Protein AF-A0A0D6LBL6-F1 (afdb_monomer)

Radius of gyration: 27.26 Å; Cα contacts (8 Å, |Δi|>4): 102; chains: 1; bounding box: 51×55×72 Å

Structure (mmCIF, N/CA/C/O backbone):
data_AF-A0A0D6LBL6-F1
#
_entry.id   AF-A0A0D6LBL6-F1
#
loop_
_atom_site.group_PDB
_atom_site.id
_atom_site.type_symbol
_atom_site.label_atom_id
_atom_site.label_alt_id
_atom_site.label_comp_id
_atom_site.label_asym_id
_atom_site.label_entity_id
_atom_site.label_seq_id
_atom_site.pdbx_PDB_ins_code
_atom_site.Cartn_x
_atom_site.Cartn_y
_atom_site.Cartn_z
_atom_site.occupancy
_atom_site.B_iso_or_equiv
_atom_site.auth_seq_id
_atom_site.auth_comp_id
_atom_site.auth_asym_id
_atom_site.auth_atom_id
_atom_site.pdbx_PDB_model_num
ATOM 1 N N . MET A 1 1 ? 21.073 17.731 -40.703 1.00 59.41 1 MET A N 1
ATOM 2 C CA . MET A 1 1 ? 20.236 16.524 -40.912 1.00 59.41 1 MET A CA 1
ATOM 3 C C . MET A 1 1 ? 20.997 15.439 -41.676 1.00 59.41 1 MET A C 1
ATOM 5 O O . MET A 1 1 ? 21.200 14.381 -41.101 1.00 59.41 1 MET A O 1
ATOM 9 N N . LEU A 1 2 ? 21.506 15.704 -42.889 1.00 76.00 2 LEU A N 1
ATOM 10 C CA . LEU A 1 2 ? 22.274 14.729 -43.695 1.00 76.00 2 LEU A CA 1
ATOM 11 C C . LEU A 1 2 ? 23.559 14.197 -43.028 1.00 76.00 2 LEU A C 1
ATOM 13 O O . LEU A 1 2 ? 23.841 13.007 -43.097 1.00 76.00 2 LEU A O 1
ATOM 17 N N . GLU A 1 3 ? 24.322 15.045 -42.333 1.00 77.00 3 GLU A N 1
ATOM 18 C CA . GLU A 1 3 ? 25.547 14.608 -41.636 1.00 77.00 3 GLU A CA 1
ATOM 19 C C . GLU A 1 3 ? 25.276 13.662 -40.460 1.00 77.00 3 GLU A C 1
ATOM 21 O O . GLU A 1 3 ? 26.093 12.800 -40.148 1.00 77.00 3 GLU A O 1
ATOM 26 N N . LEU A 1 4 ? 24.122 13.821 -39.811 1.00 73.62 4 LEU A N 1
ATOM 27 C CA . LEU A 1 4 ? 23.718 13.016 -38.661 1.00 73.62 4 LEU A CA 1
ATOM 28 C C . LEU A 1 4 ? 23.297 11.617 -39.117 1.00 73.62 4 LEU A C 1
ATOM 30 O O . LEU A 1 4 ? 23.742 10.635 -38.535 1.00 73.62 4 LEU A O 1
ATOM 34 N N . GLN A 1 5 ? 22.532 11.534 -40.211 1.00 75.31 5 GLN A N 1
ATOM 35 C CA . GLN A 1 5 ? 22.206 10.265 -40.869 1.00 75.31 5 GLN A CA 1
ATOM 36 C C . GLN A 1 5 ? 23.462 9.524 -41.323 1.00 75.31 5 GLN A C 1
ATOM 38 O O . GLN A 1 5 ? 23.608 8.343 -41.035 1.00 75.31 5 GLN A O 1
ATOM 43 N N . LYS A 1 6 ? 24.409 10.231 -41.946 1.00 83.50 6 LYS A N 1
ATOM 44 C CA . LYS A 1 6 ? 25.660 9.623 -42.402 1.00 83.50 6 LYS A CA 1
ATOM 45 C C . LYS A 1 6 ? 26.490 9.062 -41.242 1.00 83.50 6 LYS A C 1
ATOM 47 O O . LYS A 1 6 ? 26.969 7.939 -41.312 1.00 83.50 6 LYS A O 1
ATOM 52 N N . LYS A 1 7 ? 26.599 9.810 -40.137 1.00 81.62 7 LYS A N 1
ATOM 53 C CA . LYS A 1 7 ? 27.273 9.332 -38.918 1.00 81.62 7 LYS A CA 1
ATOM 54 C C . LYS A 1 7 ? 26.561 8.145 -38.264 1.00 81.62 7 LYS A C 1
ATOM 56 O O . LYS A 1 7 ? 27.232 7.292 -37.695 1.00 81.62 7 LYS A O 1
ATOM 61 N N . LEU A 1 8 ? 25.232 8.089 -38.325 1.00 77.75 8 LEU A N 1
ATOM 62 C CA . LEU A 1 8 ? 24.453 6.951 -37.833 1.00 77.75 8 LE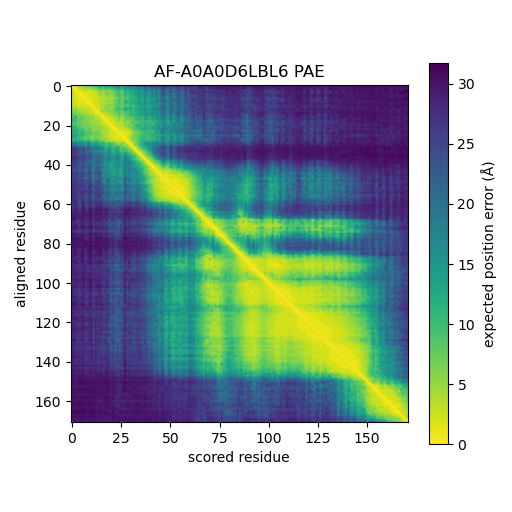U A CA 1
ATOM 63 C C . LEU A 1 8 ? 24.706 5.698 -38.685 1.00 77.75 8 LEU A C 1
ATOM 65 O O . LEU A 1 8 ? 25.031 4.656 -38.126 1.00 77.75 8 LEU A O 1
ATOM 69 N N . GLU A 1 9 ? 24.671 5.818 -40.014 1.00 79.56 9 GLU A N 1
ATOM 70 C CA . GLU A 1 9 ? 24.975 4.709 -40.935 1.00 79.56 9 GLU A CA 1
ATOM 71 C C . GLU A 1 9 ? 26.418 4.201 -40.807 1.00 79.56 9 GLU A C 1
ATOM 73 O O . GLU A 1 9 ? 26.677 3.003 -40.924 1.00 79.56 9 GLU A O 1
ATOM 78 N N . ASP A 1 10 ? 27.375 5.101 -40.580 1.00 82.50 10 ASP A N 1
ATOM 79 C CA . ASP A 1 10 ? 28.772 4.722 -40.367 1.00 82.50 10 ASP A CA 1
ATOM 80 C C . ASP A 1 10 ? 28.958 4.010 -39.016 1.00 82.50 10 ASP A C 1
ATOM 82 O O . ASP A 1 10 ? 29.743 3.065 -38.921 1.00 82.50 10 ASP A O 1
ATOM 86 N N . ASN A 1 11 ? 28.188 4.396 -37.992 1.00 76.56 11 ASN A N 1
ATOM 87 C CA . ASN A 1 11 ? 28.203 3.751 -36.680 1.00 76.56 11 ASN A CA 1
ATOM 88 C C . ASN A 1 11 ? 27.558 2.358 -36.689 1.00 76.56 11 ASN A C 1
ATOM 90 O O . ASN A 1 11 ? 28.060 1.472 -36.001 1.00 76.56 11 ASN A O 1
ATOM 94 N N . GLU A 1 12 ? 26.503 2.127 -37.477 1.00 72.12 12 GLU A N 1
ATOM 95 C CA . GLU A 1 12 ? 25.868 0.803 -37.621 1.00 72.12 12 GLU A CA 1
ATOM 96 C C . GLU A 1 12 ? 26.812 -0.255 -38.219 1.00 72.12 12 GLU A C 1
ATOM 98 O O . GLU A 1 12 ? 26.660 -1.448 -37.963 1.00 72.12 12 GLU A O 1
ATOM 103 N N . LYS A 1 13 ? 27.826 0.167 -38.984 1.00 77.12 13 LYS A N 1
ATOM 104 C CA . LYS A 1 13 ? 28.827 -0.727 -39.596 1.00 77.12 13 LYS A CA 1
ATOM 105 C C . LYS A 1 13 ? 29.961 -1.114 -38.644 1.00 77.12 13 LYS A C 1
ATOM 107 O O . LYS A 1 13 ? 30.800 -1.942 -39.004 1.00 77.12 13 LYS A O 1
ATOM 112 N N . LEU A 1 14 ? 30.033 -0.513 -37.455 1.00 77.44 14 LEU A N 1
ATOM 113 C CA . LEU A 1 14 ? 31.093 -0.796 -36.493 1.00 77.44 14 LEU A CA 1
ATOM 114 C C . LEU A 1 14 ? 30.866 -2.152 -35.806 1.00 77.44 14 LEU A C 1
ATOM 116 O O . LEU A 1 14 ? 29.738 -2.494 -35.455 1.00 77.44 14 LEU A O 1
ATOM 120 N N . PRO A 1 15 ? 31.936 -2.904 -35.493 1.00 65.56 15 PRO A N 1
ATOM 121 C CA . PRO A 1 15 ? 31.826 -4.215 -34.846 1.00 65.56 15 PRO A CA 1
ATOM 122 C C . PRO A 1 15 ? 31.189 -4.160 -33.444 1.00 65.56 15 PRO A C 1
ATOM 124 O O . PRO A 1 15 ? 30.737 -5.183 -32.935 1.00 65.56 15 PRO A O 1
ATOM 127 N N . GLY A 1 16 ? 31.137 -2.979 -32.815 1.00 69.50 16 GLY A N 1
ATOM 128 C CA . GLY A 1 16 ? 30.466 -2.745 -31.533 1.00 69.50 16 GLY A CA 1
ATOM 129 C C . GLY A 1 16 ? 28.958 -2.490 -31.636 1.00 69.50 16 GLY A C 1
ATOM 130 O O . GLY A 1 16 ? 28.264 -2.614 -30.631 1.00 69.50 16 GLY A O 1
ATOM 131 N N . ALA A 1 17 ? 28.432 -2.191 -32.829 1.00 72.19 17 ALA A N 1
ATOM 132 C CA . ALA A 1 17 ? 27.012 -1.887 -33.015 1.00 72.19 17 ALA A CA 1
ATOM 133 C C . ALA A 1 17 ? 26.100 -3.092 -32.729 1.00 72.19 17 ALA A C 1
ATOM 135 O O . ALA A 1 17 ? 24.952 -2.926 -32.327 1.00 72.19 17 ALA A O 1
ATOM 136 N N . ARG A 1 18 ? 26.650 -4.311 -32.824 1.00 67.12 18 ARG A N 1
ATOM 137 C CA . ARG A 1 18 ? 25.972 -5.585 -32.525 1.00 67.12 18 ARG A CA 1
ATOM 138 C C . ARG A 1 18 ? 25.294 -5.639 -31.153 1.00 67.12 18 ARG A C 1
ATOM 140 O O . ARG A 1 18 ? 24.337 -6.380 -30.988 1.00 67.12 18 ARG A O 1
ATOM 147 N N . VAL A 1 19 ? 25.784 -4.872 -30.176 1.00 69.25 19 VAL A N 1
ATOM 148 C CA . VAL A 1 19 ? 25.240 -4.850 -28.808 1.00 69.25 19 VAL A CA 1
ATOM 149 C C . VAL A 1 19 ? 23.867 -4.173 -28.757 1.00 69.25 19 VAL A C 1
ATOM 151 O O . VAL A 1 19 ? 23.073 -4.482 -27.877 1.00 69.25 19 VAL A O 1
ATOM 154 N N . TYR A 1 20 ? 23.570 -3.274 -29.699 1.00 68.25 20 TYR A N 1
ATOM 155 C CA . TYR A 1 20 ? 22.317 -2.518 -29.709 1.00 68.25 20 TYR A CA 1
ATOM 156 C C . TYR A 1 20 ? 21.141 -3.304 -30.301 1.00 68.25 20 TYR A C 1
ATOM 158 O O . TYR A 1 20 ? 20.000 -3.067 -29.912 1.00 68.25 20 TYR A O 1
ATOM 166 N N . ASP A 1 21 ? 21.419 -4.259 -31.191 1.00 68.44 21 ASP A N 1
ATOM 167 C CA . ASP A 1 21 ? 20.393 -5.071 -31.858 1.00 68.44 21 ASP A CA 1
ATOM 168 C C . ASP A 1 21 ? 20.163 -6.438 -31.193 1.00 68.44 21 ASP A C 1
ATOM 170 O O . ASP A 1 21 ? 19.198 -7.133 -31.521 1.00 68.44 21 ASP A O 1
ATOM 174 N N . ALA A 1 22 ? 21.050 -6.831 -30.276 1.00 69.06 22 ALA A N 1
ATOM 175 C CA . ALA A 1 22 ? 21.054 -8.135 -29.629 1.00 69.06 22 ALA A CA 1
ATOM 176 C C . ALA A 1 22 ? 20.319 -8.132 -28.292 1.00 69.06 22 ALA A C 1
ATOM 178 O O . ALA A 1 22 ? 20.395 -7.176 -27.518 1.00 69.06 22 ALA A O 1
ATOM 179 N N . THR A 1 23 ? 19.679 -9.252 -27.953 1.00 72.56 23 THR A N 1
ATOM 180 C CA . THR A 1 23 ? 19.274 -9.470 -26.562 1.00 72.56 23 THR A CA 1
ATOM 181 C C . THR A 1 23 ? 20.479 -9.888 -25.718 1.00 72.56 23 THR A C 1
ATOM 183 O O . THR A 1 23 ? 21.440 -10.472 -26.218 1.00 72.56 23 THR A O 1
ATOM 186 N N . ILE A 1 24 ? 20.422 -9.631 -24.406 1.00 73.31 24 ILE A N 1
ATOM 187 C CA . ILE A 1 24 ? 21.471 -10.055 -23.459 1.00 73.31 24 ILE A CA 1
ATOM 188 C C . ILE A 1 24 ? 21.711 -11.569 -23.534 1.00 73.31 24 ILE A C 1
ATOM 190 O O . ILE A 1 24 ? 22.847 -12.019 -23.428 1.00 73.31 24 ILE A O 1
ATOM 194 N N . TYR A 1 25 ? 20.654 -12.351 -23.763 1.00 68.88 25 TYR A N 1
ATOM 195 C CA . TYR A 1 25 ? 20.750 -13.798 -23.923 1.00 68.88 25 TYR A CA 1
ATOM 196 C C . TYR A 1 25 ? 21.577 -14.186 -25.159 1.00 68.88 25 TYR A C 1
ATOM 198 O O . TYR A 1 25 ? 22.468 -15.027 -25.057 1.00 68.88 25 TYR A O 1
ATOM 206 N N . ASP A 1 26 ? 21.345 -13.529 -26.297 1.00 70.38 26 ASP A N 1
ATOM 207 C CA . ASP A 1 26 ? 22.062 -13.804 -27.551 1.00 70.38 26 ASP A CA 1
ATOM 208 C C . ASP A 1 26 ? 23.540 -13.378 -27.481 1.00 70.38 26 ASP A C 1
ATOM 210 O O . ASP A 1 26 ? 24.406 -14.034 -28.055 1.00 70.38 26 ASP A O 1
ATOM 214 N N . LEU A 1 27 ? 23.844 -12.304 -26.739 1.00 74.69 27 LEU A N 1
ATOM 215 C CA . LEU A 1 27 ? 25.218 -11.837 -26.499 1.00 74.69 27 LEU A CA 1
ATOM 216 C C . LEU A 1 27 ? 26.028 -12.792 -25.619 1.00 74.69 27 LEU A C 1
ATOM 218 O O . LEU A 1 27 ? 27.242 -12.874 -25.761 1.00 74.69 27 LEU A O 1
ATOM 222 N N . VAL A 1 28 ? 25.368 -13.476 -24.684 1.00 77.81 28 VAL A N 1
ATOM 223 C CA . VAL A 1 28 ? 26.015 -14.418 -23.759 1.00 77.81 28 VAL A CA 1
ATOM 224 C C . VAL A 1 28 ? 26.165 -15.803 -24.385 1.00 77.81 28 VAL A C 1
ATOM 226 O O . VAL A 1 28 ? 27.096 -16.530 -24.052 1.00 77.81 28 VAL A O 1
ATOM 229 N N . THR A 1 29 ? 25.251 -16.180 -25.279 1.00 72.25 29 THR A N 1
ATOM 230 C CA . THR A 1 29 ? 25.242 -17.504 -25.917 1.00 72.25 29 THR A CA 1
ATOM 231 C C . THR A 1 29 ? 26.048 -17.570 -27.215 1.00 72.25 29 THR A C 1
ATOM 233 O O . THR A 1 29 ? 26.188 -18.657 -27.766 1.00 72.25 29 THR A O 1
ATOM 236 N N . ASP A 1 30 ? 26.590 -16.443 -27.697 1.00 62.34 30 ASP A N 1
ATOM 237 C CA . ASP A 1 30 ? 27.337 -16.332 -28.962 1.00 62.34 30 ASP A CA 1
ATOM 238 C C . ASP A 1 30 ? 26.584 -16.926 -30.182 1.00 62.34 30 ASP A C 1
ATOM 240 O O . ASP A 1 30 ? 27.173 -17.203 -31.229 1.00 62.34 30 ASP A O 1
ATOM 244 N N . GLU A 1 31 ? 25.248 -17.048 -30.117 1.00 62.19 31 GLU A N 1
ATOM 245 C CA . GLU A 1 31 ? 24.378 -17.523 -31.213 1.00 62.19 31 GLU A CA 1
ATOM 246 C C . GLU A 1 31 ? 24.199 -16.478 -32.343 1.00 62.19 31 GLU A C 1
ATOM 248 O O . GLU A 1 31 ? 23.241 -16.506 -33.117 1.00 62.19 31 GLU A O 1
ATOM 253 N N . TYR A 1 32 ? 25.159 -15.564 -32.501 1.00 55.50 32 TYR A N 1
ATOM 254 C CA . TYR A 1 32 ? 25.177 -14.512 -33.522 1.00 55.50 32 TYR A CA 1
ATOM 255 C C . TYR A 1 32 ? 25.756 -14.970 -34.874 1.00 55.50 32 TYR A C 1
ATOM 257 O O . TYR A 1 32 ? 26.231 -14.165 -35.680 1.00 55.50 32 TYR A O 1
ATOM 265 N N . ALA A 1 33 ? 25.707 -16.271 -35.162 1.00 51.50 33 ALA A N 1
ATOM 266 C CA . ALA A 1 33 ? 26.103 -16.827 -36.449 1.00 51.50 33 ALA A CA 1
ATOM 267 C C . ALA A 1 33 ? 24.989 -16.624 -37.492 1.00 51.50 33 ALA A C 1
ATOM 269 O O . ALA A 1 33 ? 24.157 -17.497 -37.709 1.00 51.50 33 ALA A O 1
ATOM 270 N N . GLY A 1 34 ? 24.972 -15.444 -38.117 1.00 51.81 34 GLY A N 1
ATOM 271 C CA . GLY A 1 34 ? 24.685 -15.230 -39.546 1.00 51.81 34 GLY A CA 1
ATOM 272 C C . GLY A 1 34 ? 23.327 -15.612 -40.161 1.00 51.81 34 GLY A C 1
ATOM 273 O O . GLY A 1 34 ? 23.033 -15.129 -41.250 1.00 51.81 34 GLY A O 1
ATOM 274 N N . GLU A 1 35 ? 22.467 -16.407 -39.526 1.00 50.03 35 GLU A N 1
ATOM 275 C CA . GLU A 1 35 ? 21.365 -17.082 -40.231 1.00 50.03 35 GLU A CA 1
ATOM 276 C C . GLU A 1 35 ? 20.010 -17.010 -39.523 1.00 50.03 35 GLU A C 1
ATOM 278 O O . GLU A 1 35 ? 19.210 -17.932 -39.615 1.00 50.03 35 GLU A O 1
ATOM 283 N N . ARG A 1 36 ? 19.667 -15.913 -38.839 1.00 50.47 36 ARG A N 1
ATOM 284 C CA . ARG A 1 36 ? 18.269 -15.681 -38.414 1.00 50.47 36 ARG A CA 1
ATOM 285 C C . ARG A 1 36 ? 17.847 -14.221 -38.542 1.00 50.47 36 ARG A C 1
ATOM 287 O O . ARG A 1 36 ? 17.311 -13.625 -37.620 1.00 50.47 36 ARG A O 1
ATOM 294 N N . ARG A 1 37 ? 17.940 -13.673 -39.758 1.00 49.53 37 ARG A N 1
ATOM 295 C CA . ARG A 1 37 ? 17.148 -12.488 -40.169 1.00 49.53 37 ARG A CA 1
ATOM 296 C C . ARG A 1 37 ? 15.637 -12.785 -40.301 1.00 49.53 37 ARG A C 1
ATOM 298 O O . ARG A 1 37 ? 14.896 -12.001 -40.885 1.00 49.53 37 ARG A O 1
ATOM 305 N N . GLY A 1 38 ? 15.169 -13.9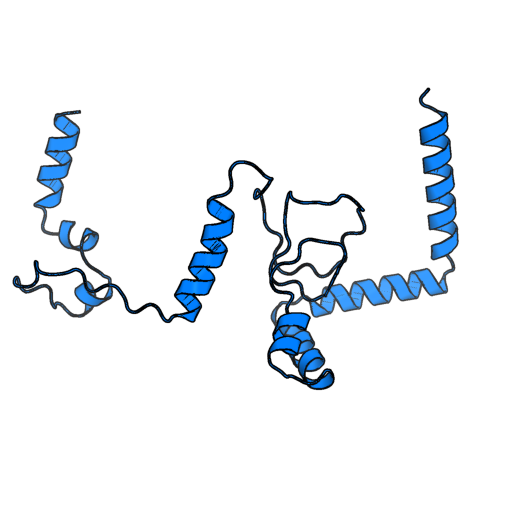19 -39.776 1.00 49.75 38 GLY A N 1
ATOM 306 C CA . GLY A 1 38 ? 13.791 -14.384 -39.846 1.00 49.75 38 GLY A CA 1
ATOM 307 C C . GLY A 1 38 ? 13.166 -14.479 -38.458 1.00 49.75 38 GLY A C 1
ATOM 308 O O . GLY A 1 38 ? 13.461 -15.407 -37.715 1.00 49.75 38 GLY A O 1
ATOM 309 N N . LYS A 1 39 ? 12.247 -13.548 -38.183 1.00 50.56 39 LYS A N 1
ATOM 310 C CA . LYS A 1 39 ? 11.311 -13.500 -37.046 1.00 50.56 39 LYS A CA 1
ATOM 311 C C . LYS A 1 39 ? 11.968 -13.296 -35.676 1.00 50.56 39 LYS A C 1
ATOM 313 O O . LYS A 1 39 ? 12.400 -14.244 -35.028 1.00 50.56 39 LYS A O 1
ATOM 318 N N . LYS A 1 40 ? 11.924 -12.043 -35.197 1.00 52.59 40 LYS A N 1
ATOM 319 C CA . LYS A 1 40 ? 12.000 -11.720 -33.764 1.00 52.59 40 LYS A CA 1
ATOM 320 C C . LYS A 1 40 ? 11.057 -12.686 -33.040 1.00 52.59 40 LYS A C 1
ATOM 322 O O . LYS A 1 40 ? 9.849 -12.620 -33.261 1.00 52.59 40 LYS A O 1
ATOM 327 N N . LYS A 1 41 ? 11.592 -13.637 -32.270 1.00 57.88 41 LYS A N 1
ATOM 328 C CA . LYS A 1 41 ? 10.757 -14.494 -31.426 1.00 57.88 41 LYS A CA 1
ATOM 329 C C . LYS A 1 41 ? 10.108 -13.556 -30.420 1.00 57.88 41 LYS A C 1
ATOM 331 O O . LYS A 1 41 ? 10.824 -12.904 -29.664 1.00 57.88 41 LYS A O 1
ATOM 336 N N . GLU A 1 42 ? 8.787 -13.417 -30.469 1.00 63.59 42 GLU A N 1
ATOM 337 C CA . GLU A 1 42 ? 8.085 -12.661 -29.439 1.00 63.59 42 GLU A CA 1
ATOM 338 C C . GLU A 1 42 ? 8.455 -13.285 -28.090 1.00 63.59 42 GLU A C 1
ATOM 340 O O . GLU A 1 42 ? 8.305 -14.504 -27.933 1.00 63.59 42 GLU A O 1
ATOM 345 N N . PRO A 1 43 ? 9.008 -12.509 -27.142 1.00 69.50 43 PRO A N 1
ATOM 346 C CA . PRO A 1 43 ? 9.354 -13.050 -25.842 1.00 69.50 43 PRO A CA 1
ATOM 347 C C . PRO A 1 43 ? 8.102 -13.680 -25.230 1.00 69.50 43 PRO A C 1
ATOM 349 O O . PRO A 1 43 ? 7.019 -13.086 -25.239 1.00 69.50 43 PRO A O 1
ATOM 352 N N . TYR A 1 44 ? 8.235 -14.910 -24.732 1.00 78.44 44 TYR A N 1
ATOM 353 C CA . TYR A 1 44 ? 7.148 -15.578 -24.030 1.00 78.44 44 TYR A CA 1
ATOM 354 C C . TYR A 1 44 ? 6.880 -14.815 -22.733 1.00 78.44 44 TYR A C 1
ATOM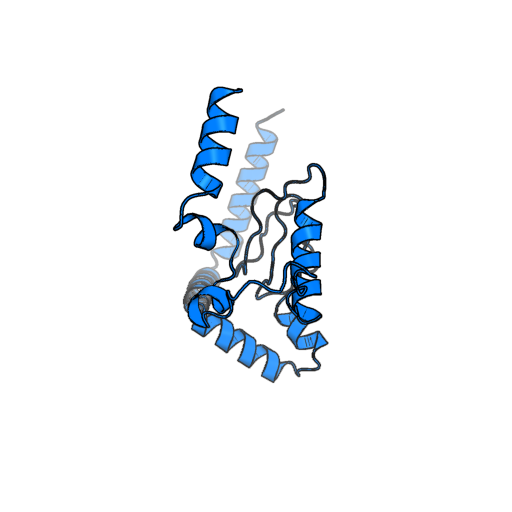 356 O O . TYR A 1 44 ? 7.584 -14.969 -21.739 1.00 78.44 44 TYR A O 1
ATOM 364 N N . VAL A 1 45 ? 5.869 -13.953 -22.770 1.00 76.81 45 VAL A N 1
ATOM 365 C CA . VAL A 1 45 ? 5.342 -13.275 -21.591 1.00 76.81 45 VAL A CA 1
ATOM 366 C C . VAL A 1 45 ? 4.135 -14.086 -21.108 1.00 76.81 45 VAL A C 1
ATOM 368 O O . VAL A 1 45 ? 3.147 -14.181 -21.846 1.00 76.81 45 VAL A O 1
ATOM 371 N N . PRO A 1 46 ? 4.191 -14.692 -19.909 1.00 83.06 46 PRO A N 1
ATOM 372 C CA . PRO A 1 46 ? 3.045 -15.336 -19.282 1.00 83.06 46 PRO A CA 1
ATOM 373 C C . PRO A 1 46 ? 1.801 -14.442 -19.279 1.00 83.06 46 PRO A C 1
ATOM 375 O O . PRO A 1 46 ? 1.906 -13.224 -19.128 1.00 83.06 46 PRO A O 1
ATOM 378 N N . SER A 1 47 ? 0.617 -15.044 -19.398 1.00 76.00 47 SER A N 1
ATOM 379 C CA . SER A 1 47 ? -0.654 -14.312 -19.504 1.00 76.00 47 SER A CA 1
ATOM 380 C C . SER A 1 47 ? -0.866 -13.316 -18.358 1.00 76.00 47 SER A C 1
ATOM 382 O O . SER A 1 47 ? -1.213 -12.171 -18.614 1.00 76.00 47 SER A O 1
ATOM 384 N N . PHE A 1 48 ? -0.522 -13.691 -17.121 1.00 73.31 48 PHE A N 1
ATOM 385 C CA . PHE A 1 48 ? -0.653 -12.803 -15.960 1.00 73.31 48 PHE A CA 1
ATOM 386 C C . PHE A 1 48 ? 0.224 -11.544 -16.053 1.00 73.31 48 PHE A C 1
ATOM 388 O O . PHE A 1 48 ? -0.196 -10.467 -15.638 1.00 73.31 48 PHE A O 1
ATOM 395 N N . LEU A 1 49 ? 1.428 -11.648 -16.635 1.00 71.62 49 LEU A N 1
ATOM 396 C CA . LEU A 1 49 ? 2.291 -10.487 -16.866 1.00 71.62 49 LEU A CA 1
ATOM 397 C C . LEU A 1 49 ? 1.750 -9.621 -18.000 1.00 71.62 49 LEU A C 1
ATOM 399 O O . LEU A 1 49 ? 1.813 -8.399 -17.906 1.00 71.62 49 LEU A O 1
ATOM 403 N N . LYS A 1 50 ? 1.173 -10.226 -19.046 1.00 80.00 50 LYS A N 1
ATOM 404 C CA . LYS A 1 50 ? 0.483 -9.473 -20.104 1.00 80.00 50 LYS A CA 1
ATOM 405 C C . LYS A 1 50 ? -0.694 -8.684 -19.537 1.00 80.00 50 LYS A C 1
ATOM 407 O O . LYS A 1 50 ? -0.880 -7.535 -19.924 1.00 80.00 50 LYS A O 1
ATOM 412 N N . ASP A 1 51 ? -1.451 -9.269 -18.616 1.00 75.06 51 ASP A N 1
ATOM 413 C CA . ASP A 1 51 ? -2.607 -8.626 -17.991 1.00 75.06 51 ASP A CA 1
ATOM 414 C C . ASP A 1 51 ? -2.194 -7.529 -17.007 1.00 75.06 51 ASP A C 1
ATOM 416 O O . ASP A 1 51 ? -2.756 -6.437 -17.049 1.00 75.06 51 ASP A O 1
ATOM 420 N N . ALA A 1 52 ? -1.145 -7.755 -16.211 1.00 69.69 52 ALA A N 1
ATOM 421 C CA . ALA A 1 52 ? -0.563 -6.727 -15.351 1.00 69.69 52 ALA A CA 1
ATOM 422 C C . ALA A 1 52 ? -0.033 -5.534 -16.167 1.00 69.69 52 ALA A C 1
ATOM 424 O O . ALA A 1 52 ? -0.359 -4.385 -15.871 1.00 69.69 52 ALA A O 1
ATOM 425 N N . VAL A 1 53 ? 0.720 -5.795 -17.241 1.00 74.62 53 VAL A N 1
ATOM 426 C CA . VAL A 1 53 ? 1.228 -4.753 -18.150 1.00 74.62 53 VAL A CA 1
ATOM 427 C C . VAL A 1 53 ? 0.080 -4.027 -18.851 1.00 74.62 53 VAL A C 1
ATOM 429 O O . VAL A 1 53 ? 0.102 -2.805 -18.959 1.00 74.62 53 VAL A O 1
ATOM 432 N N . ARG A 1 54 ? -0.960 -4.745 -19.288 1.00 72.44 54 ARG A N 1
ATOM 433 C CA . ARG A 1 54 ? -2.161 -4.151 -19.891 1.00 72.44 54 ARG A CA 1
ATOM 434 C C . ARG A 1 54 ? -2.903 -3.252 -18.904 1.00 72.44 54 ARG A C 1
ATOM 436 O O . ARG A 1 54 ? -3.328 -2.169 -19.294 1.00 72.44 54 ARG A O 1
ATOM 443 N N . MET A 1 55 ? -3.032 -3.669 -17.645 1.00 68.94 55 MET A N 1
ATOM 444 C CA . MET A 1 55 ? -3.651 -2.873 -16.585 1.00 68.94 55 MET A CA 1
ATOM 445 C C . MET A 1 55 ? -2.852 -1.590 -16.339 1.00 68.94 55 MET A C 1
ATOM 447 O O . MET A 1 55 ? -3.423 -0.506 -16.372 1.00 68.94 55 MET A O 1
ATOM 451 N N . VAL A 1 56 ? -1.527 -1.686 -16.201 1.00 65.12 56 VAL A N 1
ATOM 452 C CA . VAL A 1 56 ? -0.645 -0.514 -16.067 1.00 65.12 56 VAL A CA 1
ATOM 453 C C . VAL A 1 56 ? -0.784 0.421 -17.273 1.00 65.12 56 VAL A C 1
ATOM 455 O O . VAL A 1 56 ? -1.003 1.618 -17.104 1.00 65.12 56 VAL A O 1
ATOM 458 N N . ASN A 1 57 ? -0.762 -0.123 -18.490 1.00 64.31 57 ASN A N 1
ATOM 459 C CA . ASN A 1 57 ? -0.890 0.661 -19.717 1.00 64.31 57 ASN A CA 1
ATOM 460 C C . ASN A 1 57 ? -2.281 1.298 -19.881 1.00 64.31 57 ASN A C 1
ATOM 462 O O . ASN A 1 57 ? -2.398 2.362 -20.490 1.00 64.31 57 ASN A O 1
ATOM 466 N N . SER A 1 58 ? -3.334 0.705 -19.311 1.00 65.19 58 SER A N 1
ATOM 467 C CA . SER A 1 58 ? -4.680 1.293 -19.325 1.00 65.19 58 SER A CA 1
ATOM 468 C C . SER A 1 58 ? -4.762 2.602 -18.533 1.00 65.19 58 SER A C 1
ATOM 470 O O . SER A 1 58 ? -5.553 3.474 -18.883 1.00 65.19 58 SER A O 1
ATOM 472 N N . PHE A 1 59 ? -3.879 2.800 -17.548 1.00 60.88 59 PHE A N 1
ATOM 473 C CA . PHE A 1 59 ? -3.744 4.074 -16.836 1.00 60.88 59 PHE A CA 1
ATOM 474 C C . PHE A 1 59 ? -2.911 5.109 -17.602 1.00 60.88 59 PHE A C 1
ATOM 476 O O . PHE A 1 59 ? -3.014 6.296 -17.316 1.00 60.88 59 PHE A O 1
ATOM 483 N N . THR A 1 60 ? -2.106 4.689 -18.586 1.00 56.19 60 THR A N 1
ATOM 484 C CA . THR A 1 60 ? -1.250 5.595 -19.378 1.00 56.19 60 THR A CA 1
ATOM 485 C C . THR A 1 60 ? -1.938 6.207 -20.604 1.00 56.19 60 THR A C 1
ATOM 487 O O . THR A 1 60 ? -1.407 7.150 -21.178 1.00 56.19 60 THR A O 1
ATOM 490 N N . GLY A 1 61 ? -3.102 5.685 -21.016 1.00 51.44 61 GLY A N 1
ATOM 491 C CA . GLY A 1 61 ? -3.797 6.076 -22.253 1.00 51.44 61 GLY A CA 1
ATOM 492 C C . GLY A 1 61 ? -5.038 6.960 -22.080 1.00 51.44 61 GLY A C 1
ATOM 493 O O . GLY A 1 61 ? -5.749 7.182 -23.055 1.00 51.44 61 GLY A O 1
ATOM 494 N N . ALA A 1 62 ? -5.341 7.424 -20.864 1.00 54.69 62 ALA A N 1
ATOM 495 C CA . ALA A 1 62 ? -6.488 8.291 -20.603 1.00 54.69 62 ALA A CA 1
ATOM 496 C C . ALA A 1 62 ? -6.064 9.768 -20.630 1.00 54.69 62 ALA A C 1
ATOM 498 O O . ALA A 1 62 ? -5.295 10.217 -19.778 1.00 54.69 62 ALA A O 1
ATOM 499 N N . ASP A 1 63 ? -6.575 10.525 -21.604 1.00 52.38 63 ASP A N 1
ATOM 500 C CA . ASP A 1 63 ? -6.375 11.971 -21.700 1.00 52.38 63 ASP A CA 1
ATOM 501 C C . ASP A 1 63 ? -6.943 12.681 -20.453 1.00 52.38 63 ASP A C 1
ATOM 503 O O . ASP A 1 63 ? -8.146 12.866 -20.287 1.00 52.38 63 ASP A O 1
ATOM 507 N N . ASN A 1 64 ? -6.030 13.119 -19.585 1.00 54.25 64 ASN A N 1
ATOM 508 C CA . ASN A 1 64 ? -6.188 14.234 -18.651 1.00 54.25 64 ASN A CA 1
ATOM 509 C C . ASN A 1 64 ? -7.241 14.107 -17.521 1.00 54.25 64 ASN A C 1
ATOM 511 O O . ASN A 1 64 ? -8.073 14.988 -17.301 1.00 54.25 64 ASN A O 1
ATOM 515 N N . SER A 1 65 ? -7.109 13.069 -16.700 1.00 53.38 65 SER A N 1
ATOM 516 C CA . SER A 1 65 ? -7.567 13.024 -15.301 1.00 53.38 65 SER A CA 1
ATOM 517 C C . SER A 1 65 ? -6.347 12.773 -14.439 1.00 53.38 65 SER A C 1
ATOM 519 O O . SER A 1 65 ? -5.642 11.840 -14.793 1.00 53.38 65 SER A O 1
ATOM 521 N N . ARG A 1 66 ? -6.010 13.564 -13.404 1.00 56.03 66 ARG A N 1
ATOM 522 C CA . ARG A 1 66 ? -4.675 13.465 -12.769 1.00 56.03 66 ARG A CA 1
ATOM 523 C C . ARG A 1 66 ? -4.343 11.997 -12.415 1.00 56.03 66 ARG A C 1
ATOM 525 O O . ARG A 1 66 ? -4.829 11.379 -11.489 1.00 56.03 66 ARG A O 1
ATOM 532 N N . ILE A 1 67 ? -3.467 11.471 -13.247 1.00 54.31 67 ILE A N 1
ATOM 533 C CA . ILE A 1 67 ? -2.717 10.222 -13.190 1.00 54.31 67 ILE A CA 1
ATOM 534 C C . ILE A 1 67 ? -1.351 10.532 -12.541 1.00 54.31 67 ILE A C 1
ATOM 536 O O . ILE A 1 67 ? -0.416 9.744 -12.568 1.00 54.31 67 ILE A O 1
ATOM 540 N N . LEU A 1 68 ? -1.204 11.734 -11.969 1.00 57.38 68 LEU A N 1
ATOM 541 C CA . LEU A 1 68 ? 0.082 12.418 -11.857 1.00 57.38 68 LEU A CA 1
ATOM 542 C C . LEU A 1 68 ? 0.978 11.908 -10.720 1.00 57.38 68 LEU A C 1
ATOM 544 O O . LEU A 1 68 ? 2.136 12.302 -10.665 1.00 57.38 68 LEU A O 1
ATOM 548 N N . SER A 1 69 ? 0.484 11.020 -9.854 1.00 63.06 69 SER A N 1
ATOM 549 C CA . SER A 1 69 ? 1.308 10.261 -8.903 1.00 63.06 69 SER A CA 1
ATOM 550 C C . SER A 1 69 ? 0.448 9.199 -8.203 1.00 63.06 69 SER A C 1
ATOM 552 O O . SER A 1 69 ? -0.236 9.533 -7.229 1.00 63.06 69 SER A O 1
ATOM 554 N N . PRO A 1 70 ? 0.421 7.941 -8.681 1.00 70.00 70 PRO A N 1
ATOM 555 C CA . PRO A 1 70 ? -0.272 6.878 -7.961 1.00 70.00 70 PRO A CA 1
ATOM 556 C C . PRO A 1 70 ? 0.345 6.699 -6.570 1.00 70.00 70 PRO A C 1
ATOM 558 O O . PRO A 1 70 ? 1.569 6.711 -6.418 1.00 70.00 70 PRO A O 1
ATOM 561 N N . ARG A 1 71 ? -0.504 6.521 -5.553 1.00 76.44 71 ARG A N 1
ATOM 562 C CA . ARG A 1 71 ? -0.052 6.169 -4.199 1.00 76.44 71 ARG A CA 1
ATOM 563 C C . ARG A 1 71 ? 0.039 4.650 -4.107 1.00 76.44 71 ARG A C 1
ATOM 565 O O . ARG A 1 71 ? -0.930 3.961 -4.415 1.00 76.44 71 ARG A O 1
ATOM 572 N N . LEU A 1 72 ? 1.196 4.127 -3.712 1.00 78.12 72 LEU A N 1
ATOM 573 C CA . LEU A 1 72 ? 1.405 2.692 -3.513 1.00 78.12 72 LEU A CA 1
ATOM 574 C C . LEU A 1 72 ? 1.247 2.364 -2.024 1.00 78.12 72 LEU A C 1
ATOM 576 O O . LEU A 1 72 ? 1.912 2.989 -1.202 1.00 78.12 72 LEU A O 1
ATOM 580 N N . ALA A 1 73 ? 0.385 1.398 -1.696 1.00 82.19 73 ALA A N 1
ATOM 581 C CA . ALA A 1 73 ? 0.231 0.816 -0.356 1.00 82.19 73 ALA A CA 1
ATOM 582 C C . ALA A 1 73 ? 0.131 1.819 0.829 1.00 82.19 73 ALA A C 1
ATOM 584 O O . ALA A 1 73 ? 0.932 1.745 1.764 1.00 82.19 73 ALA A O 1
ATOM 585 N N . PRO A 1 74 ? -0.840 2.757 0.849 1.00 73.50 74 PRO A N 1
ATOM 586 C CA . PRO A 1 74 ? -1.063 3.615 2.008 1.00 73.50 74 PRO A CA 1
ATOM 587 C C . PRO A 1 74 ? -1.557 2.804 3.213 1.00 73.50 74 PRO A C 1
ATOM 589 O O . PRO A 1 74 ? -2.272 1.810 3.070 1.00 73.50 74 PRO A O 1
ATOM 592 N N . LEU A 1 75 ? -1.190 3.269 4.408 1.00 74.69 75 LEU A N 1
ATOM 593 C CA . LEU A 1 75 ? -1.572 2.679 5.701 1.00 74.69 75 LEU A CA 1
ATOM 594 C C . LEU A 1 75 ? -2.663 3.476 6.421 1.00 74.69 75 LEU A C 1
ATOM 596 O O . LEU A 1 75 ? -3.226 3.008 7.405 1.00 74.69 75 LEU A O 1
ATOM 600 N N . LEU A 1 76 ? -2.934 4.693 5.949 1.00 68.75 76 LEU A N 1
ATOM 601 C CA . LEU A 1 76 ? -3.905 5.605 6.533 1.00 68.75 76 LEU A CA 1
ATOM 602 C C . LEU A 1 76 ? -5.090 5.778 5.575 1.00 68.75 76 LEU A C 1
ATOM 604 O O . LEU A 1 76 ? -4.863 5.912 4.368 1.00 68.75 76 LEU A O 1
ATOM 608 N N . PRO A 1 77 ? -6.331 5.812 6.094 1.00 60.59 77 PRO A N 1
ATOM 609 C CA . PRO A 1 77 ? -7.482 6.256 5.322 1.00 60.59 77 PRO A CA 1
ATOM 610 C C . PRO A 1 77 ? -7.390 7.775 5.116 1.00 60.59 77 PRO A C 1
ATOM 612 O O . PRO A 1 77 ? -7.287 8.536 6.086 1.00 60.59 77 PRO A O 1
ATOM 615 N N . ASP A 1 78 ? -7.415 8.233 3.865 1.00 58.88 78 ASP A N 1
ATOM 616 C CA . ASP A 1 78 ? -7.418 9.658 3.536 1.00 58.88 78 ASP A CA 1
ATOM 617 C C . ASP A 1 78 ? -8.788 10.258 3.908 1.00 58.88 78 ASP A C 1
ATOM 619 O O . ASP A 1 78 ? -9.764 10.204 3.172 1.00 58.88 78 ASP A O 1
ATOM 623 N N . LYS A 1 79 ? -8.900 10.874 5.092 1.00 56.53 79 LYS A N 1
ATOM 624 C CA . LYS A 1 79 ? -10.168 11.471 5.573 1.00 56.53 79 LYS A CA 1
ATOM 625 C C . LYS A 1 79 ? -10.595 12.749 4.832 1.00 56.53 79 LYS A C 1
ATOM 627 O O . LYS A 1 79 ? -11.533 13.428 5.256 1.00 56.53 79 LYS A O 1
ATOM 632 N N . ALA A 1 80 ? -9.945 13.100 3.726 1.00 53.06 80 ALA A N 1
ATOM 633 C CA . ALA A 1 80 ? -10.428 14.160 2.861 1.00 53.06 80 ALA A CA 1
ATOM 634 C C . ALA A 1 80 ? -11.524 13.578 1.960 1.00 53.06 80 ALA A C 1
ATOM 636 O O . ALA A 1 80 ? -11.224 12.879 1.003 1.00 53.06 80 ALA A O 1
ATOM 637 N N . LYS A 1 81 ? -12.794 13.938 2.200 1.00 50.69 81 LYS A N 1
ATOM 638 C CA . LYS A 1 81 ? -13.962 13.664 1.323 1.00 50.69 81 LYS A CA 1
ATOM 639 C C . LYS A 1 81 ? -13.839 14.249 -0.108 1.00 50.69 81 LYS A C 1
ATOM 641 O O . LYS A 1 81 ? -14.838 14.499 -0.781 1.00 50.69 81 LYS A O 1
ATOM 646 N N . SER A 1 82 ? -12.631 14.528 -0.584 1.00 52.41 82 SER A N 1
ATOM 647 C CA . SER A 1 82 ? -12.348 14.907 -1.956 1.00 52.41 82 SER A CA 1
ATOM 648 C C . SER A 1 82 ? -12.337 13.640 -2.800 1.00 52.41 82 SER A C 1
ATOM 650 O O . SER A 1 82 ? -11.344 12.926 -2.839 1.00 52.41 82 SER A O 1
ATOM 652 N N . ARG A 1 83 ? -13.449 13.412 -3.498 1.00 54.84 83 ARG A N 1
ATOM 653 C CA . ARG A 1 83 ? -13.675 12.424 -4.565 1.00 54.84 83 ARG A CA 1
ATOM 654 C C . ARG A 1 83 ? -12.527 12.458 -5.597 1.00 54.84 83 ARG A C 1
ATOM 656 O O . ARG A 1 83 ? -12.598 13.140 -6.618 1.00 54.84 83 ARG A O 1
ATOM 663 N N . GLY A 1 84 ? -11.413 11.806 -5.282 1.00 57.16 84 GLY A N 1
ATOM 664 C CA . GLY A 1 84 ? -10.122 12.046 -5.915 1.00 57.16 84 GLY A CA 1
ATOM 665 C C . GLY A 1 84 ? -9.848 11.115 -7.086 1.00 57.16 84 GLY A C 1
ATOM 666 O O . GLY A 1 84 ? -9.013 10.231 -6.977 1.00 57.16 84 GLY A O 1
ATOM 667 N N . TRP A 1 85 ? -10.447 11.386 -8.247 1.00 59.50 85 TRP A N 1
ATOM 668 C CA . TRP A 1 85 ? -10.060 10.831 -9.565 1.00 59.50 85 TRP A CA 1
ATOM 669 C C . TRP A 1 85 ? -8.613 11.172 -9.995 1.00 59.50 85 TRP A C 1
ATOM 671 O O . TRP A 1 85 ? -8.212 10.925 -11.129 1.00 59.50 85 TRP A O 1
ATOM 681 N N . LEU A 1 86 ? -7.856 11.818 -9.104 1.00 66.38 86 LEU A N 1
ATOM 682 C CA . LEU A 1 86 ? -6.632 12.558 -9.374 1.00 66.38 86 LEU A CA 1
ATOM 683 C C . LEU A 1 86 ? -5.356 11.881 -8.837 1.00 66.38 86 LEU A C 1
ATOM 685 O O . LEU A 1 86 ? -4.254 12.391 -9.050 1.00 66.38 86 LEU A O 1
ATOM 689 N N . SER A 1 87 ? -5.500 10.766 -8.124 1.00 70.19 87 SER A N 1
ATOM 690 C CA . SER A 1 87 ? -4.394 9.920 -7.670 1.00 70.19 87 SER A CA 1
ATOM 691 C C . SER A 1 87 ? -4.975 8.638 -7.069 1.00 70.19 87 SER A C 1
ATOM 693 O O . SER A 1 87 ? -5.155 8.578 -5.851 1.00 70.19 87 SER A O 1
ATOM 695 N N . PRO A 1 88 ? -5.333 7.635 -7.887 1.00 74.56 88 PRO A N 1
ATOM 696 C CA . PRO A 1 88 ? -5.851 6.391 -7.344 1.00 74.56 88 PRO A CA 1
ATOM 697 C C . PRO A 1 88 ? -4.772 5.666 -6.530 1.00 74.56 88 PRO A C 1
ATOM 699 O O . PRO A 1 88 ? -3.565 5.826 -6.761 1.00 74.56 88 PRO A O 1
ATOM 702 N N . THR A 1 89 ? -5.227 4.841 -5.593 1.00 78.62 89 THR A N 1
ATOM 703 C CA . THR A 1 89 ? -4.364 4.056 -4.711 1.00 78.62 89 THR A CA 1
ATOM 704 C C . THR A 1 89 ? -4.186 2.645 -5.268 1.00 78.62 89 THR A C 1
ATOM 706 O O . THR A 1 89 ? -5.173 1.954 -5.528 1.00 78.62 89 THR A O 1
ATOM 709 N N . LEU A 1 90 ? -2.937 2.201 -5.429 1.00 83.94 90 LEU A N 1
ATOM 710 C CA . LEU A 1 90 ? -2.590 0.852 -5.885 1.00 83.94 90 LEU A CA 1
ATOM 711 C C . LEU A 1 90 ? -2.182 -0.025 -4.701 1.00 83.94 90 LEU A C 1
ATOM 713 O O . LEU A 1 90 ? -1.357 0.380 -3.878 1.00 83.94 90 LEU A O 1
ATOM 717 N N . PHE A 1 91 ? -2.719 -1.243 -4.656 1.00 86.50 91 PHE A N 1
ATOM 718 C CA . PHE A 1 91 ? -2.383 -2.261 -3.656 1.00 86.50 91 PHE A CA 1
ATOM 719 C C . PHE A 1 91 ? -2.469 -1.784 -2.193 1.00 86.50 91 PHE A C 1
ATOM 721 O O . PHE A 1 91 ? -1.534 -2.015 -1.423 1.00 86.50 91 PHE A O 1
ATOM 728 N N . PRO A 1 92 ? -3.560 -1.114 -1.772 1.00 85.88 92 PRO A N 1
ATOM 729 C CA . PRO A 1 92 ? -3.702 -0.714 -0.378 1.00 85.88 92 PRO A CA 1
ATOM 730 C C . PRO A 1 92 ? -3.750 -1.929 0.555 1.00 85.88 92 PRO A C 1
ATOM 732 O O . PRO A 1 92 ? -4.286 -2.988 0.209 1.00 85.88 92 PRO A O 1
ATOM 735 N N . PHE A 1 93 ? -3.213 -1.750 1.765 1.00 87.94 93 PHE A N 1
ATOM 736 C CA . PHE A 1 93 ? -3.276 -2.748 2.842 1.00 87.94 93 PHE A CA 1
ATOM 737 C C . PHE A 1 93 ? -4.617 -2.735 3.585 1.00 87.94 93 PHE A C 1
ATOM 739 O O . PHE A 1 93 ? -4.870 -3.590 4.426 1.00 87.94 93 PHE A O 1
ATOM 746 N N . TYR A 1 94 ? -5.495 -1.794 3.248 1.00 82.94 94 TYR A N 1
ATOM 747 C CA . TYR A 1 94 ? -6.851 -1.685 3.762 1.00 82.94 94 TYR A CA 1
ATOM 748 C C . TYR A 1 94 ? -7.856 -1.703 2.611 1.00 82.94 94 TYR A C 1
ATOM 750 O O . TYR A 1 94 ? -7.502 -1.525 1.445 1.00 82.94 94 TYR A O 1
ATOM 758 N N . ARG A 1 95 ? -9.124 -1.917 2.955 1.00 80.69 95 ARG A N 1
ATOM 759 C CA . ARG A 1 95 ? -10.250 -1.813 2.031 1.00 80.69 95 ARG A CA 1
ATOM 760 C C . ARG A 1 95 ? -11.042 -0.554 2.364 1.00 80.69 95 ARG A C 1
ATOM 762 O O . ARG A 1 95 ? -11.397 -0.352 3.521 1.00 80.69 95 ARG A O 1
ATOM 769 N N . ASP A 1 96 ? -11.302 0.264 1.355 1.00 74.19 96 ASP A N 1
ATOM 770 C CA . ASP A 1 96 ? -12.157 1.446 1.444 1.00 74.19 96 ASP A CA 1
ATOM 771 C C . ASP A 1 96 ? -13.104 1.476 0.246 1.00 74.19 96 ASP A C 1
ATOM 773 O O . ASP A 1 96 ? -12.669 1.519 -0.906 1.00 74.19 96 ASP A O 1
ATOM 777 N N . ASP A 1 97 ? -14.405 1.432 0.527 1.00 72.94 97 ASP A N 1
ATOM 778 C CA . ASP A 1 97 ? -15.445 1.452 -0.501 1.00 72.94 97 ASP A CA 1
ATOM 779 C C . ASP A 1 97 ? -15.781 2.890 -0.964 1.00 72.94 97 ASP A C 1
ATOM 781 O O . ASP A 1 97 ? -16.571 3.077 -1.891 1.00 72.94 97 ASP A O 1
ATOM 785 N N . SER A 1 98 ? -15.204 3.920 -0.330 1.00 69.38 98 SER A N 1
ATOM 786 C CA . SER A 1 98 ? -15.462 5.332 -0.637 1.00 69.38 98 SER A CA 1
ATOM 787 C C . SER A 1 98 ? -14.518 5.942 -1.684 1.00 69.38 98 SER A C 1
ATOM 789 O O . SER A 1 98 ? -14.865 6.956 -2.301 1.00 69.38 98 SER A O 1
ATOM 791 N N . GLU A 1 99 ? -13.372 5.307 -1.948 1.00 66.81 99 GLU A N 1
ATOM 792 C CA . GLU A 1 99 ? -12.321 5.800 -2.847 1.00 66.81 99 GLU A CA 1
ATOM 793 C C . GLU A 1 99 ? -12.041 4.864 -4.036 1.00 66.81 99 GLU A C 1
ATOM 795 O O . GLU A 1 99 ? -12.357 3.675 -4.025 1.00 66.81 99 GLU A O 1
ATOM 800 N N . GLN A 1 100 ? -11.401 5.389 -5.091 1.00 72.88 100 GLN A N 1
ATOM 801 C CA . GLN A 1 100 ? -10.900 4.563 -6.196 1.00 72.88 100 GLN A CA 1
ATOM 802 C C . GLN A 1 100 ? -9.638 3.805 -5.762 1.00 72.88 100 GLN A C 1
ATOM 804 O O . GLN A 1 100 ? -8.510 4.271 -5.943 1.00 72.88 100 GLN A O 1
ATOM 809 N N . GLN A 1 101 ? -9.844 2.612 -5.205 1.00 79.12 101 GLN A N 1
ATOM 810 C CA . GLN A 1 101 ? -8.782 1.660 -4.896 1.00 79.12 101 GLN A CA 1
ATOM 811 C C . GLN A 1 101 ? -8.635 0.620 -6.007 1.00 79.12 101 GLN A C 1
ATOM 813 O O . GLN A 1 101 ? -9.602 -0.021 -6.421 1.00 79.12 101 GLN A O 1
ATOM 818 N N . ILE A 1 102 ? -7.404 0.412 -6.466 1.00 81.31 102 ILE A N 1
ATOM 819 C CA . ILE A 1 102 ? -7.069 -0.625 -7.439 1.00 81.31 102 ILE A CA 1
ATOM 820 C C . ILE A 1 102 ? -6.397 -1.770 -6.691 1.00 81.31 102 ILE A C 1
ATOM 822 O O . ILE A 1 102 ? -5.342 -1.595 -6.080 1.00 81.31 102 ILE A O 1
ATOM 826 N N . LEU A 1 103 ? -7.017 -2.948 -6.778 1.00 85.50 103 LEU A N 1
ATOM 827 C CA . LEU A 1 103 ? -6.522 -4.204 -6.212 1.00 85.50 103 LEU A CA 1
ATOM 828 C C . LEU A 1 103 ? -6.113 -4.106 -4.725 1.00 85.50 103 LEU A C 1
ATOM 830 O O . LEU A 1 103 ? -4.943 -4.307 -4.405 1.00 85.50 103 LEU A O 1
ATOM 834 N N . PRO A 1 104 ? -7.041 -3.824 -3.790 1.00 86.81 104 PRO A N 1
ATOM 835 C CA . PRO A 1 104 ? -6.750 -3.920 -2.359 1.00 86.81 104 PRO A CA 1
ATOM 836 C C . PRO A 1 104 ? -6.223 -5.305 -1.993 1.00 86.81 104 PRO A C 1
ATOM 838 O O . PRO A 1 104 ? -6.874 -6.303 -2.303 1.00 86.81 104 PRO A O 1
ATOM 841 N N . ILE A 1 105 ? -5.085 -5.379 -1.297 1.00 89.19 105 ILE A N 1
ATOM 842 C CA . ILE A 1 105 ? -4.489 -6.662 -0.892 1.00 89.19 105 ILE A CA 1
ATOM 843 C C . ILE A 1 105 ? -5.487 -7.515 -0.096 1.00 89.19 105 ILE A C 1
ATOM 845 O O . ILE A 1 105 ? -5.650 -8.684 -0.447 1.00 89.19 105 ILE A O 1
ATOM 849 N N . PRO A 1 106 ? -6.240 -6.974 0.886 1.00 88.00 106 PRO A N 1
ATOM 850 C CA . PRO A 1 106 ? -7.241 -7.767 1.597 1.00 88.00 106 PRO A CA 1
ATOM 851 C C . PRO A 1 106 ? -8.301 -8.382 0.672 1.00 88.00 106 PRO A C 1
ATOM 853 O O . PRO A 1 106 ? -8.711 -9.520 0.889 1.00 88.00 106 PRO A O 1
ATOM 856 N N . LYS A 1 107 ? -8.705 -7.655 -0.378 1.00 86.88 107 LYS A N 1
ATOM 857 C CA . LYS A 1 107 ? -9.695 -8.111 -1.360 1.00 86.88 107 LYS A CA 1
ATOM 858 C C . LYS A 1 107 ? -9.120 -9.172 -2.298 1.00 86.88 107 LYS A C 1
ATOM 860 O O . LYS A 1 107 ? -9.783 -10.162 -2.549 1.00 86.88 107 LYS A O 1
ATOM 865 N N . ILE A 1 108 ? -7.875 -9.020 -2.755 1.00 88.25 108 ILE A N 1
ATOM 866 C CA . ILE A 1 108 ? -7.204 -10.055 -3.564 1.00 88.25 108 ILE A CA 1
ATOM 867 C C . ILE A 1 108 ? -7.096 -11.367 -2.777 1.00 88.25 108 ILE A C 1
ATOM 869 O O . ILE A 1 108 ? -7.340 -12.443 -3.320 1.00 88.25 108 ILE A O 1
ATOM 873 N N . LEU A 1 109 ? -6.740 -11.281 -1.493 1.00 88.88 109 LEU A N 1
ATOM 874 C CA . LEU A 1 109 ? -6.646 -12.451 -0.621 1.00 88.88 109 LEU A CA 1
ATOM 875 C C . LEU A 1 109 ? -8.031 -13.088 -0.407 1.00 88.88 109 LEU A C 1
ATOM 877 O O . LEU A 1 109 ? -8.161 -14.307 -0.489 1.00 88.88 109 LEU A O 1
ATOM 881 N N . GLU A 1 110 ? -9.074 -12.278 -0.220 1.00 88.31 110 GLU A N 1
ATOM 882 C CA . GLU A 1 110 ? -10.469 -12.740 -0.159 1.00 88.31 110 GLU A CA 1
ATOM 883 C C . GLU A 1 110 ? -10.900 -13.464 -1.445 1.00 88.31 110 GLU A C 1
ATOM 885 O O . GLU A 1 110 ? -11.351 -14.607 -1.388 1.00 88.31 110 GLU A O 1
ATOM 890 N N . ASP A 1 111 ? -10.679 -12.841 -2.605 1.00 87.81 111 ASP A N 1
ATOM 891 C CA . ASP A 1 111 ? -11.048 -13.364 -3.925 1.00 87.81 111 ASP A CA 1
ATOM 892 C C . ASP A 1 111 ? -10.287 -14.659 -4.275 1.00 87.81 111 ASP A C 1
ATOM 894 O O . ASP A 1 111 ? -10.764 -15.471 -5.068 1.00 87.81 111 ASP A O 1
ATOM 898 N N . SER A 1 112 ? -9.121 -14.896 -3.658 1.00 87.75 112 SER A N 1
ATOM 899 C CA . SER A 1 112 ? -8.363 -16.150 -3.792 1.00 87.75 112 SER A CA 1
ATOM 900 C C . SER A 1 112 ? -8.924 -17.319 -2.969 1.00 87.75 112 SER A C 1
ATOM 902 O O . SER A 1 112 ? -8.418 -18.438 -3.060 1.00 87.75 112 SER A O 1
ATOM 904 N N . GLY A 1 113 ? -9.972 -17.081 -2.173 1.00 88.94 113 GLY A N 1
ATOM 905 C CA . GLY A 1 113 ? -10.613 -18.091 -1.332 1.00 88.94 113 GLY A CA 1
ATOM 906 C C . GLY A 1 113 ? -9.928 -18.309 0.019 1.00 88.94 113 GLY A C 1
ATOM 907 O O . GLY A 1 113 ? -10.208 -19.305 0.690 1.00 88.94 113 GLY A O 1
ATOM 908 N N . MET A 1 114 ? -9.036 -17.405 0.438 1.00 90.38 114 MET A N 1
ATOM 909 C CA . MET A 1 114 ? -8.439 -17.473 1.770 1.00 90.38 114 MET A CA 1
ATOM 910 C C . MET A 1 114 ? -9.455 -17.116 2.849 1.00 90.38 114 MET A C 1
ATOM 912 O O . MET A 1 114 ? -10.221 -16.159 2.731 1.00 90.38 114 MET A O 1
ATOM 916 N N . ASN A 1 115 ? -9.409 -17.863 3.951 1.00 92.00 115 ASN A N 1
ATOM 917 C CA . ASN A 1 115 ? -10.156 -17.489 5.141 1.00 92.00 115 ASN A CA 1
ATOM 918 C C . ASN A 1 115 ? -9.571 -16.212 5.773 1.00 92.00 115 ASN A C 1
ATOM 920 O O . ASN A 1 115 ? -8.417 -15.838 5.550 1.00 92.00 115 ASN A O 1
ATOM 924 N N . GLU A 1 116 ? -10.378 -15.560 6.604 1.00 90.75 116 GLU A N 1
ATOM 925 C CA . GLU A 1 116 ? -10.027 -14.293 7.243 1.00 90.75 116 GLU A CA 1
ATOM 926 C C . GLU A 1 116 ? -8.754 -14.365 8.096 1.00 90.75 116 GLU A C 1
ATOM 928 O O . GLU A 1 116 ? -7.906 -13.481 7.995 1.00 90.75 116 GLU A O 1
ATOM 933 N N . LYS A 1 117 ? -8.570 -15.443 8.867 1.00 92.19 117 LYS A N 1
ATOM 934 C CA . LYS A 1 117 ? -7.400 -15.614 9.744 1.00 92.19 117 LYS A CA 1
ATOM 935 C C . LYS A 1 117 ? -6.101 -15.728 8.957 1.00 92.19 117 LYS A C 1
ATOM 937 O O . LYS A 1 117 ? -5.071 -15.196 9.360 1.00 92.19 117 LYS A O 1
ATOM 942 N N . ASP A 1 118 ? -6.127 -16.458 7.852 1.00 92.75 118 ASP A N 1
ATOM 943 C CA . ASP A 1 118 ? -4.951 -16.648 7.013 1.00 92.75 118 ASP A CA 1
ATOM 944 C C . ASP A 1 118 ? -4.656 -15.374 6.218 1.00 92.75 118 ASP A C 1
ATOM 946 O O . ASP A 1 118 ? -3.493 -14.992 6.085 1.00 92.75 118 ASP A O 1
ATOM 950 N N . ARG A 1 119 ? -5.695 -14.656 5.777 1.00 91.44 119 ARG A N 1
ATOM 951 C CA . ARG A 1 119 ? -5.561 -13.322 5.182 1.00 91.44 119 ARG A CA 1
ATOM 952 C C . ARG A 1 119 ? -4.897 -12.335 6.145 1.00 91.44 119 ARG A C 1
ATOM 954 O O . ARG A 1 119 ? -3.968 -11.646 5.733 1.00 91.44 119 ARG A O 1
ATOM 961 N N . GLU A 1 120 ? -5.331 -12.282 7.405 1.00 90.62 120 GLU A N 1
ATOM 962 C CA . GLU A 1 120 ? -4.728 -11.420 8.432 1.00 90.62 120 GLU A CA 1
ATOM 963 C C . GLU A 1 120 ? -3.249 -11.741 8.651 1.00 90.62 120 GLU A C 1
ATOM 965 O O . GLU A 1 120 ? -2.424 -10.831 8.650 1.00 90.62 120 GLU A O 1
ATOM 970 N N . LYS A 1 121 ? -2.887 -13.025 8.759 1.00 93.12 121 LYS A N 1
ATOM 971 C CA . LYS A 1 121 ? -1.483 -13.442 8.910 1.00 93.12 121 LYS A CA 1
ATOM 972 C C . LYS A 1 121 ? -0.624 -13.035 7.718 1.00 93.12 121 LYS A C 1
ATOM 974 O O . LYS A 1 121 ? 0.495 -12.567 7.909 1.00 93.12 121 LYS A O 1
ATOM 979 N N . ILE A 1 122 ? -1.125 -13.210 6.493 1.00 91.56 122 ILE A N 1
ATOM 980 C CA . ILE A 1 122 ? -0.389 -12.795 5.293 1.00 91.56 122 ILE A CA 1
ATOM 981 C C . ILE A 1 122 ? -0.243 -11.277 5.256 1.00 91.56 122 ILE A C 1
ATOM 983 O O . ILE A 1 122 ? 0.850 -10.784 4.991 1.00 91.56 122 ILE A O 1
ATOM 987 N N . LEU A 1 123 ? -1.307 -10.529 5.550 1.00 90.38 123 LEU A N 1
ATOM 988 C CA . LEU A 1 123 ? -1.250 -9.072 5.583 1.00 90.38 123 LEU A CA 1
ATOM 989 C C . LEU A 1 123 ? -0.256 -8.584 6.643 1.00 90.38 123 LEU A C 1
ATOM 991 O O . LEU A 1 123 ? 0.555 -7.706 6.366 1.00 90.38 123 LEU A O 1
ATOM 995 N N . GLN A 1 124 ? -0.263 -9.201 7.824 1.00 90.00 124 GLN A N 1
ATOM 996 C CA . GLN A 1 124 ? 0.694 -8.935 8.891 1.00 90.00 124 GLN A CA 1
ATOM 997 C C . GLN A 1 124 ? 2.133 -9.206 8.443 1.00 90.00 124 GLN A C 1
ATOM 999 O O . GLN A 1 124 ? 2.990 -8.345 8.616 1.00 90.00 124 GLN A O 1
ATOM 1004 N N . MET A 1 125 ? 2.388 -10.348 7.805 1.00 93.31 125 MET A N 1
ATOM 1005 C CA . MET A 1 125 ? 3.703 -10.682 7.254 1.00 93.31 125 MET A CA 1
ATOM 1006 C C . MET A 1 125 ? 4.150 -9.667 6.190 1.00 93.31 125 MET A C 1
ATOM 1008 O O . MET A 1 125 ? 5.294 -9.221 6.206 1.00 93.31 125 MET A O 1
ATOM 1012 N N . ILE A 1 126 ? 3.257 -9.257 5.281 1.00 89.88 126 ILE A N 1
ATOM 1013 C CA . ILE A 1 126 ? 3.550 -8.226 4.273 1.00 89.88 126 ILE A CA 1
ATOM 1014 C C . ILE A 1 126 ? 3.912 -6.901 4.957 1.00 89.88 126 ILE A C 1
ATOM 1016 O O . ILE A 1 126 ? 4.907 -6.282 4.585 1.00 89.88 126 ILE A O 1
ATOM 1020 N N . MET A 1 127 ? 3.152 -6.490 5.976 1.00 89.38 127 MET A N 1
ATOM 1021 C CA . MET A 1 127 ? 3.405 -5.262 6.737 1.00 89.38 127 MET A CA 1
ATOM 1022 C C . MET A 1 127 ? 4.703 -5.308 7.551 1.00 89.38 127 MET A C 1
ATOM 1024 O O . MET A 1 127 ? 5.353 -4.277 7.720 1.00 89.38 127 MET A O 1
ATOM 1028 N N . GLU A 1 128 ? 5.080 -6.477 8.071 1.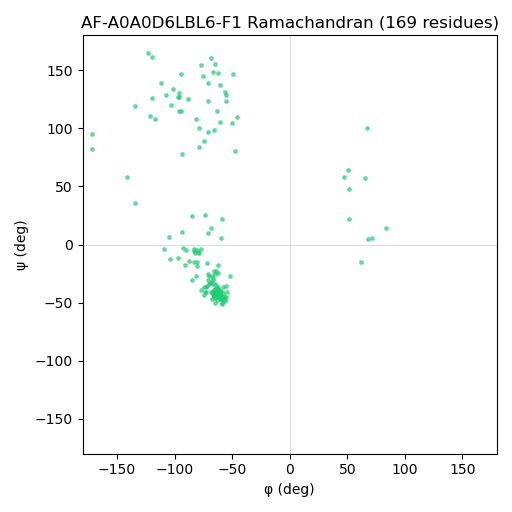00 90.06 128 GLU A N 1
ATOM 1029 C CA . GLU A 1 128 ? 6.368 -6.697 8.735 1.00 90.06 128 GLU A CA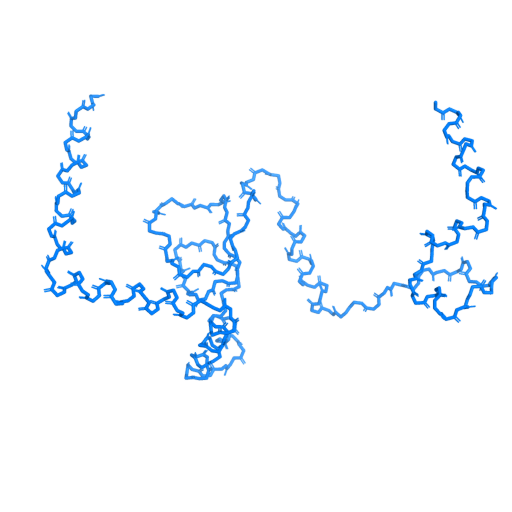 1
ATOM 1030 C C . GLU A 1 128 ? 7.523 -6.529 7.753 1.00 90.06 128 GLU A C 1
ATOM 1032 O O . GLU A 1 128 ? 8.443 -5.755 8.009 1.00 90.06 128 GLU A O 1
ATOM 1037 N N . ILE A 1 129 ? 7.447 -7.205 6.603 1.00 91.25 129 ILE A N 1
ATOM 1038 C CA . ILE A 1 129 ? 8.484 -7.152 5.566 1.00 91.25 129 ILE A CA 1
ATOM 1039 C C . ILE A 1 129 ? 8.606 -5.737 4.987 1.00 91.25 129 ILE A C 1
ATOM 1041 O O . ILE A 1 129 ? 9.712 -5.283 4.702 1.00 91.25 129 ILE A O 1
ATOM 1045 N N . SER A 1 130 ? 7.490 -5.019 4.826 1.00 85.94 130 SER A N 1
ATOM 1046 C CA . SER A 1 130 ? 7.488 -3.656 4.290 1.00 85.94 130 SER A CA 1
ATOM 1047 C C . SER A 1 130 ? 7.871 -2.582 5.317 1.00 85.94 130 SER A C 1
ATOM 1049 O O . SER A 1 130 ? 7.953 -1.412 4.951 1.00 85.94 130 SER A O 1
ATOM 1051 N N . GLY A 1 131 ? 8.032 -2.934 6.600 1.00 87.00 131 GLY A N 1
ATOM 1052 C CA . GLY A 1 131 ? 8.257 -1.980 7.696 1.00 87.00 131 GLY A CA 1
ATOM 1053 C C . GLY A 1 131 ? 7.027 -1.143 8.079 1.00 87.00 131 GLY A C 1
ATOM 1054 O O . GLY A 1 131 ? 7.103 -0.266 8.937 1.00 87.00 131 GLY A O 1
ATOM 1055 N N . ALA A 1 132 ? 5.867 -1.420 7.480 1.00 86.81 132 ALA A N 1
ATOM 1056 C CA . ALA A 1 132 ? 4.620 -0.716 7.764 1.00 86.81 132 ALA A CA 1
ATOM 1057 C C . ALA A 1 132 ? 4.104 -0.976 9.187 1.00 86.81 132 ALA A C 1
ATOM 1059 O O . ALA A 1 132 ? 3.451 -0.111 9.773 1.00 86.81 132 ALA A O 1
ATOM 1060 N N . ARG A 1 133 ? 4.412 -2.154 9.747 1.00 89.50 133 ARG A N 1
ATOM 1061 C CA . ARG A 1 133 ? 3.913 -2.592 11.055 1.00 89.50 133 ARG A CA 1
ATOM 1062 C C . ARG A 1 133 ? 4.245 -1.608 12.180 1.00 89.50 133 ARG A C 1
ATOM 1064 O O . ARG A 1 1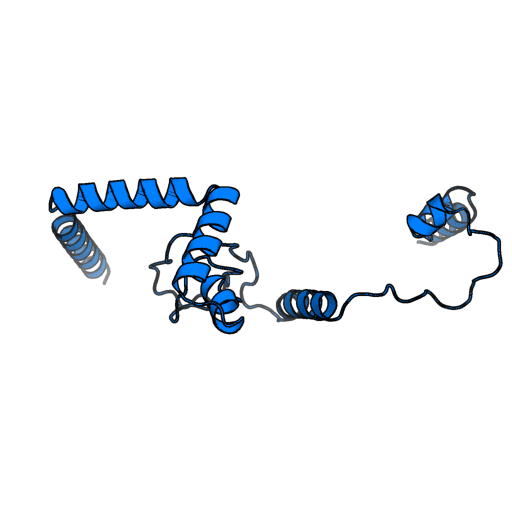33 ? 3.353 -1.225 12.927 1.00 89.50 133 ARG A O 1
ATOM 1071 N N . GLU A 1 134 ? 5.490 -1.141 12.255 1.00 88.62 134 GLU A N 1
ATOM 1072 C CA . GLU A 1 134 ? 5.924 -0.201 13.299 1.00 88.62 134 GLU A CA 1
ATOM 1073 C C . GLU A 1 134 ? 5.152 1.127 13.238 1.00 88.62 134 GLU A C 1
ATOM 1075 O O . GLU A 1 134 ? 4.766 1.684 14.265 1.00 88.62 134 GLU A O 1
ATOM 1080 N N . THR A 1 135 ? 4.877 1.617 12.027 1.00 86.94 135 THR A N 1
ATOM 1081 C CA . THR A 1 135 ? 4.135 2.870 11.823 1.00 86.94 135 THR A CA 1
ATOM 1082 C C . THR A 1 135 ? 2.694 2.749 12.317 1.00 86.94 135 THR A C 1
ATOM 1084 O O . THR A 1 135 ? 2.199 3.650 12.996 1.00 86.94 135 THR A O 1
ATOM 1087 N N . VAL A 1 136 ? 2.032 1.627 12.017 1.00 85.44 136 VAL A N 1
ATOM 1088 C CA . VAL A 1 136 ? 0.662 1.351 12.475 1.00 85.44 136 VAL A CA 1
ATOM 1089 C C . VAL A 1 136 ? 0.620 1.189 13.995 1.00 85.44 136 VAL A C 1
ATOM 1091 O O . VAL A 1 136 ? -0.205 1.826 14.650 1.00 85.44 136 VAL A O 1
ATOM 1094 N N . ASP A 1 137 ? 1.546 0.417 14.567 1.00 88.94 137 ASP A N 1
ATOM 1095 C CA . ASP A 1 137 ? 1.625 0.187 16.014 1.00 88.94 137 ASP A CA 1
ATOM 1096 C C . ASP A 1 137 ? 1.851 1.504 16.782 1.00 88.94 137 ASP A C 1
ATOM 1098 O O . ASP A 1 137 ? 1.221 1.756 17.812 1.00 88.94 137 ASP A O 1
ATOM 1102 N N . ASN A 1 138 ? 2.716 2.386 16.272 1.00 88.81 138 ASN A N 1
ATOM 1103 C CA . ASN A 1 138 ? 2.963 3.697 16.874 1.00 88.81 138 ASN A CA 1
ATOM 1104 C C . ASN A 1 138 ? 1.745 4.624 16.770 1.00 88.81 138 ASN A C 1
ATOM 1106 O O . ASN A 1 138 ? 1.418 5.311 17.739 1.00 88.81 138 ASN A O 1
ATOM 1110 N N . ALA A 1 139 ? 1.043 4.622 15.634 1.00 85.69 139 ALA A N 1
ATOM 1111 C CA . ALA A 1 139 ? -0.186 5.394 15.473 1.00 85.69 139 ALA A CA 1
ATOM 1112 C C . ALA A 1 139 ? -1.280 4.934 16.452 1.00 85.69 139 ALA A C 1
ATOM 1114 O O . ALA A 1 139 ? -1.935 5.775 17.069 1.00 85.69 139 ALA A O 1
ATOM 1115 N N . MET A 1 140 ? -1.438 3.621 16.651 1.00 85.81 140 MET A N 1
ATOM 1116 C CA . MET A 1 140 ? -2.416 3.090 17.604 1.00 85.81 140 MET A CA 1
ATOM 1117 C C . MET A 1 140 ? -2.093 3.472 19.044 1.00 85.81 140 MET A C 1
ATOM 1119 O O . MET A 1 140 ? -2.988 3.935 19.742 1.00 85.81 140 MET A O 1
ATOM 1123 N N . LYS A 1 141 ? -0.823 3.413 19.464 1.00 88.62 141 LYS A N 1
ATOM 1124 C CA . LYS A 1 141 ? -0.415 3.907 20.792 1.00 88.62 141 LYS A CA 1
ATOM 1125 C C . LYS A 1 141 ? -0.783 5.377 20.988 1.00 88.62 141 LYS A C 1
ATOM 1127 O O . LYS A 1 141 ? -1.312 5.748 22.031 1.00 88.62 141 LYS A O 1
ATOM 1132 N N . VAL A 1 142 ? -0.529 6.224 19.987 1.00 87.19 142 V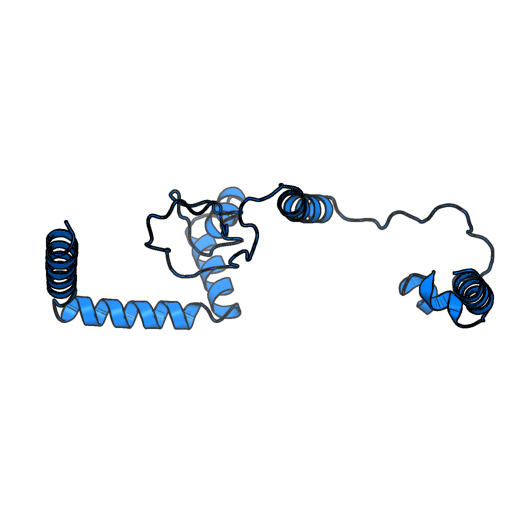AL A N 1
ATOM 1133 C CA . VAL A 1 142 ? -0.897 7.650 20.049 1.00 87.19 142 VAL A CA 1
ATOM 1134 C C . VAL A 1 142 ? -2.413 7.821 20.178 1.00 87.19 142 VAL A C 1
ATOM 1136 O O . VAL A 1 142 ? -2.862 8.603 21.014 1.00 87.19 142 VAL A O 1
ATOM 1139 N N . LEU A 1 143 ? -3.208 7.081 19.399 1.00 79.75 143 LEU A N 1
ATOM 1140 C CA . LEU A 1 143 ? -4.673 7.118 19.476 1.00 79.75 143 LEU A CA 1
ATOM 1141 C C . LEU A 1 143 ? -5.200 6.637 20.833 1.00 79.75 143 LEU A C 1
ATOM 1143 O O . LEU A 1 143 ? -6.084 7.277 21.400 1.00 79.75 143 LEU A O 1
ATOM 1147 N N . GLU A 1 144 ? -4.640 5.558 21.377 1.00 83.94 144 GLU A N 1
ATOM 1148 C CA . GLU A 1 144 ? -4.966 5.049 22.710 1.00 83.94 144 GLU A CA 1
ATOM 1149 C C . GLU A 1 144 ? -4.685 6.112 23.772 1.00 83.94 144 GLU A C 1
ATOM 1151 O O . GLU A 1 144 ? -5.587 6.469 24.531 1.00 83.94 144 GLU A O 1
ATOM 1156 N N . HIS A 1 145 ? -3.492 6.713 23.759 1.00 84.50 145 HIS A N 1
ATOM 1157 C CA . HIS A 1 145 ? -3.156 7.809 24.664 1.00 84.50 145 HIS A CA 1
ATOM 1158 C C . HIS A 1 145 ? -4.149 8.976 24.535 1.00 84.50 145 HIS A C 1
ATOM 1160 O O . HIS A 1 145 ? -4.716 9.408 25.538 1.00 84.50 145 HIS A O 1
ATOM 1166 N N . LEU A 1 146 ? -4.451 9.445 23.323 1.00 77.75 146 LEU A N 1
ATOM 1167 C CA . LEU A 1 146 ? -5.408 10.540 23.111 1.00 77.75 146 LEU A CA 1
ATOM 1168 C C . LEU A 1 146 ? -6.829 10.201 23.588 1.00 77.75 146 LEU A C 1
ATOM 1170 O O . LEU A 1 146 ? -7.497 11.062 24.163 1.00 77.75 146 LEU A O 1
ATOM 1174 N N . SER A 1 147 ? -7.276 8.957 23.394 1.00 69.25 147 SER A N 1
ATOM 1175 C CA . SER A 1 147 ? -8.572 8.484 23.891 1.00 69.25 147 SER A CA 1
ATOM 1176 C C . SER A 1 147 ? -8.622 8.460 25.422 1.00 69.25 147 SER A C 1
ATOM 1178 O O . SER A 1 147 ? -9.608 8.901 26.008 1.00 69.25 147 SER A O 1
ATOM 1180 N N . THR A 1 148 ? -7.530 8.054 26.084 1.00 75.56 148 THR A N 1
ATOM 1181 C CA . THR A 1 148 ? -7.436 8.044 27.555 1.00 75.56 148 THR A CA 1
ATOM 1182 C C . THR A 1 148 ? -7.377 9.441 28.170 1.00 75.56 148 THR A C 1
ATOM 1184 O O . THR A 1 148 ? -7.834 9.626 29.294 1.00 75.56 148 THR A O 1
ATOM 1187 N N . PHE A 1 149 ? -6.868 10.437 27.439 1.00 70.12 149 PHE A N 1
ATOM 1188 C CA . PHE A 1 149 ? -6.844 11.834 27.881 1.00 70.12 149 PHE A CA 1
ATOM 1189 C C . PHE A 1 149 ? -8.164 12.587 27.631 1.00 70.12 149 PHE A C 1
ATOM 1191 O O . PHE A 1 149 ? -8.262 13.752 28.002 1.00 70.12 149 PHE A O 1
ATOM 1198 N N . GLY A 1 150 ? -9.171 11.972 26.994 1.00 65.62 150 GLY A N 1
ATOM 1199 C CA . GLY A 1 150 ? -10.443 12.638 26.665 1.00 65.62 150 GLY A CA 1
ATOM 1200 C C . GLY A 1 150 ? -10.330 13.752 25.609 1.00 65.62 150 GLY A C 1
ATOM 1201 O O . GLY A 1 150 ? -11.320 14.397 25.277 1.00 65.62 150 GLY A O 1
ATOM 1202 N N . LEU A 1 151 ? -9.142 13.952 25.028 1.00 61.25 151 LEU A N 1
ATOM 1203 C CA . LEU A 1 151 ? -8.825 15.046 24.100 1.00 61.25 151 LEU A CA 1
ATOM 1204 C C . LEU A 1 151 ? -9.479 14.897 22.719 1.00 61.25 151 LEU A C 1
ATOM 1206 O O . LEU A 1 151 ? -9.531 15.864 21.960 1.00 61.25 151 LEU A O 1
ATOM 1210 N N . GLY A 1 152 ? -9.968 13.699 22.379 1.00 62.31 152 GLY A N 1
ATOM 1211 C CA . GLY A 1 152 ? -10.603 13.423 21.088 1.00 62.31 152 GLY A CA 1
ATOM 1212 C C . GLY A 1 152 ? -11.850 14.276 20.839 1.00 62.31 152 GLY A C 1
ATOM 1213 O O . GLY A 1 152 ? -11.990 14.848 19.762 1.00 62.31 152 GLY A O 1
ATOM 1214 N N . GLU A 1 153 ? -12.721 14.421 21.839 1.00 63.16 153 GLU A N 1
ATOM 1215 C CA . GLU A 1 153 ? -13.952 15.217 21.713 1.00 63.16 153 GLU A CA 1
ATOM 1216 C C . GLU A 1 153 ? -13.667 16.723 21.793 1.00 63.16 153 GLU A C 1
ATOM 1218 O O . GLU A 1 153 ? -14.214 17.511 21.019 1.00 63.16 153 GLU A O 1
ATOM 1223 N N . GLU A 1 154 ? -12.751 17.135 22.675 1.00 63.34 154 GLU A N 1
ATOM 1224 C CA . GLU A 1 154 ? -12.400 18.546 22.849 1.00 63.34 154 GLU A CA 1
ATOM 1225 C C . GLU A 1 154 ? -11.710 19.132 21.608 1.00 63.34 154 GLU A C 1
ATOM 1227 O O . GLU A 1 154 ? -12.099 20.217 21.168 1.00 63.34 154 GLU A O 1
ATOM 1232 N N . MET A 1 155 ? -10.765 18.418 20.976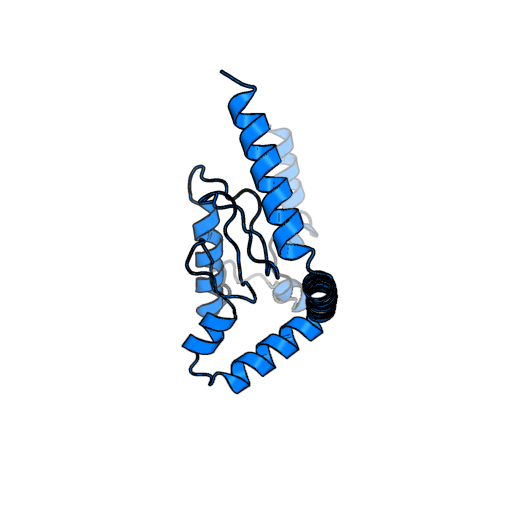 1.00 62.28 155 MET A N 1
ATOM 1233 C CA . MET A 1 155 ? -10.138 18.873 19.722 1.00 62.28 155 MET A CA 1
ATOM 1234 C C . MET A 1 155 ? -11.133 18.941 18.563 1.00 62.28 155 MET A C 1
ATOM 1236 O O . MET A 1 155 ? -11.088 19.901 17.791 1.00 62.28 155 MET A O 1
ATOM 1240 N N . LEU A 1 156 ? -12.029 17.955 18.436 1.00 66.38 156 LEU A N 1
ATOM 1241 C CA . LEU A 1 156 ? -13.074 17.978 17.411 1.00 66.38 156 LEU A CA 1
ATOM 1242 C C . LEU A 1 156 ? -13.987 19.195 17.611 1.00 66.38 156 LEU A C 1
ATOM 1244 O O . LEU A 1 156 ? -14.191 19.955 16.665 1.00 66.38 156 LEU A O 1
ATOM 1248 N N . SER A 1 157 ? -14.407 19.469 18.851 1.00 65.06 157 SER A N 1
ATOM 1249 C CA . SER A 1 157 ? -15.238 20.634 19.182 1.00 65.06 157 SER A CA 1
ATOM 1250 C C . SER A 1 157 ? -14.530 21.976 18.943 1.00 65.06 157 SER A C 1
ATOM 1252 O O . SER A 1 157 ? -15.135 22.938 18.464 1.00 65.06 157 SER A O 1
ATOM 1254 N N . ALA A 1 158 ? -13.230 22.057 19.247 1.00 69.81 158 ALA A N 1
ATOM 1255 C CA . ALA A 1 158 ? -12.428 23.249 19.007 1.00 69.81 158 ALA A CA 1
ATOM 1256 C C . ALA A 1 158 ? -12.244 23.483 17.502 1.00 69.81 158 ALA A C 1
ATOM 1258 O O . ALA A 1 158 ? -12.378 24.614 17.036 1.00 69.81 158 ALA A O 1
ATOM 1259 N N . SER A 1 159 ? -12.009 22.415 16.733 1.00 65.88 159 SER A N 1
ATOM 1260 C CA . SER A 1 159 ? -11.897 22.485 15.275 1.00 65.88 159 SER A CA 1
ATOM 1261 C C . SER A 1 159 ? -13.211 22.912 14.613 1.00 65.88 159 SER A C 1
ATOM 1263 O O . SER A 1 159 ? -13.188 23.785 13.748 1.00 65.88 159 SER A O 1
ATOM 1265 N N . GLU A 1 160 ? -14.361 22.406 15.077 1.00 72.19 160 GLU A N 1
ATOM 1266 C CA . GLU A 1 160 ? -15.682 22.837 14.604 1.00 72.19 160 GLU A CA 1
ATOM 1267 C C . GLU A 1 160 ? -15.915 24.323 14.868 1.00 72.19 160 GLU A C 1
ATOM 1269 O O . GLU A 1 160 ? -16.318 25.046 13.960 1.00 72.19 160 GLU A O 1
ATOM 1274 N N . LYS A 1 161 ? -15.601 24.811 16.075 1.00 74.44 161 LYS A N 1
ATOM 1275 C CA . LYS A 1 161 ? -15.735 26.237 16.414 1.00 74.44 161 LYS A CA 1
ATOM 1276 C C . LYS A 1 161 ? -14.846 27.124 15.545 1.00 74.44 161 LYS A C 1
ATOM 1278 O O . LYS A 1 161 ? -15.297 28.177 15.103 1.00 74.44 161 LYS A O 1
ATOM 1283 N N . VAL A 1 162 ? -13.610 26.708 15.271 1.00 75.19 162 VAL A N 1
ATOM 1284 C CA . VAL A 1 162 ? -12.688 27.455 14.399 1.00 75.19 162 VAL A CA 1
ATOM 1285 C C . VAL A 1 162 ? -13.197 27.489 12.958 1.00 75.19 162 VAL A C 1
ATOM 1287 O O . VAL A 1 162 ? -13.188 28.551 12.340 1.00 75.19 162 VAL A O 1
ATOM 1290 N N . ILE A 1 163 ? -13.697 26.365 12.436 1.00 65.81 163 ILE A N 1
ATOM 1291 C CA . ILE A 1 163 ? -14.298 26.296 11.096 1.00 65.81 163 ILE A CA 1
ATOM 1292 C C . ILE A 1 163 ? -15.515 27.225 11.007 1.00 65.81 163 ILE A C 1
ATOM 1294 O O . ILE A 1 163 ? -15.637 27.984 10.049 1.00 65.81 163 ILE A O 1
ATOM 1298 N N . LEU A 1 164 ? -16.381 27.225 12.022 1.00 68.00 164 LEU A N 1
ATOM 1299 C CA . LEU A 1 164 ? -17.582 28.063 12.071 1.00 68.00 164 LEU A CA 1
ATOM 1300 C C . LEU A 1 164 ? -17.232 29.561 12.104 1.00 68.00 164 LEU A C 1
ATOM 1302 O O . LEU A 1 164 ? -17.836 30.353 11.384 1.00 68.00 164 LEU A O 1
ATOM 1306 N N . VAL A 1 165 ? -16.206 29.947 12.870 1.00 76.06 165 VAL A N 1
ATOM 1307 C CA . VAL A 1 165 ? -15.687 31.327 12.899 1.00 76.06 165 VAL A CA 1
ATOM 1308 C C . VAL A 1 165 ? -15.074 31.725 11.556 1.00 76.06 165 VAL A C 1
ATOM 1310 O O . VAL A 1 165 ? -15.300 32.841 11.090 1.00 76.06 165 VAL A O 1
ATOM 1313 N N . PHE A 1 166 ? -14.331 30.826 10.910 1.00 69.94 166 PHE A N 1
ATOM 1314 C CA . PHE A 1 166 ? -13.708 31.092 9.615 1.00 69.94 166 PHE A CA 1
ATOM 1315 C C . PHE A 1 166 ? -14.757 31.288 8.510 1.00 69.94 166 PHE A C 1
ATOM 1317 O O . PHE A 1 166 ? -14.643 32.220 7.718 1.00 69.94 166 PHE A O 1
ATOM 1324 N N . PHE A 1 167 ? -15.819 30.476 8.508 1.00 61.19 167 PHE A N 1
ATOM 1325 C CA . PHE A 1 167 ? -16.938 30.600 7.568 1.00 61.19 167 PHE A CA 1
ATOM 1326 C C . PHE A 1 167 ? -17.828 31.823 7.824 1.00 61.19 167 PHE A C 1
ATOM 1328 O O . PHE A 1 167 ? -18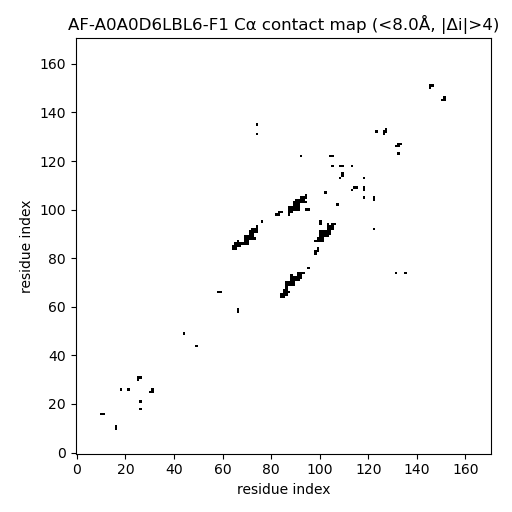.373 32.373 6.877 1.00 61.19 167 PHE A O 1
ATOM 1335 N N . LEU A 1 168 ? -17.966 32.276 9.073 1.00 65.69 168 LEU A N 1
ATOM 1336 C CA . LEU A 1 168 ? -18.707 33.503 9.399 1.00 65.69 168 LEU A CA 1
ATOM 1337 C C . LEU A 1 168 ? -17.897 34.790 9.168 1.00 65.69 168 LEU A C 1
ATOM 1339 O O . LEU A 1 168 ? -18.478 35.873 9.146 1.00 65.69 168 LEU A O 1
ATOM 1343 N N . SER A 1 169 ? -16.574 34.692 9.011 1.00 59.78 169 SER A N 1
ATOM 1344 C CA . SER A 1 169 ? -15.684 35.852 8.826 1.00 59.78 169 SER A CA 1
ATOM 1345 C C . SER A 1 169 ? -15.428 36.220 7.360 1.00 59.78 169 SER A C 1
ATOM 1347 O O . SER A 1 169 ? -14.766 37.224 7.102 1.00 59.78 169 SER A O 1
ATOM 1349 N N . PHE A 1 170 ? -15.956 35.453 6.404 1.00 47.25 170 PHE A N 1
ATOM 1350 C CA . PHE A 1 170 ? -15.928 35.788 4.980 1.00 47.25 170 PHE A CA 1
ATOM 1351 C C . PHE A 1 170 ? -17.372 35.863 4.448 1.00 47.25 170 PHE A C 1
ATOM 1353 O O . PHE A 1 170 ? -18.033 34.825 4.417 1.00 47.25 170 PHE A O 1
ATOM 1360 N N . PRO A 1 171 ? -17.885 37.063 4.096 1.00 52.81 171 PRO A N 1
ATOM 1361 C CA . PRO A 1 171 ? -19.195 37.224 3.461 1.00 52.81 171 PRO A CA 1
ATOM 1362 C C . PRO A 1 171 ? -19.228 36.703 2.018 1.00 52.81 171 PRO A C 1
ATOM 1364 O O . PRO A 1 171 ? -18.164 36.704 1.353 1.00 52.81 171 PRO A O 1
#

pLDDT: mean 73.05, std 12.46, range [47.25, 93.31]

Solvent-accessible surface area (backbone atoms only — not comparable to full-atom values): 10458 Å² total; per-residue (Å²): 111,71,69,57,52,50,54,50,59,58,46,63,72,39,90,71,40,60,66,79,81,47,53,75,66,47,68,74,64,65,72,75,71,90,76,70,98,64,71,85,74,76,76,91,67,56,69,70,58,51,50,52,51,48,55,57,50,60,66,72,71,61,90,88,53,47,68,82,56,66,43,70,49,53,91,68,83,75,85,62,90,64,86,55,74,47,41,44,34,37,45,20,73,54,86,61,94,88,56,68,64,44,68,25,45,59,55,55,38,46,77,72,69,48,54,69,72,59,41,50,52,51,51,50,50,50,26,54,77,69,56,48,44,63,58,52,57,52,51,48,52,52,50,50,53,39,57,76,68,56,48,61,62,56,52,52,53,51,50,51,51,50,51,52,51,56,60,71,70,54,135

Sequence (171 aa):
MLELQKKLEDNEKLPGARVYDATIYDLVTDEYAGERRGKKKEPYVPSFLKDAVRMVNSFTGADNSRILSPRLAPLLPDKAKSRGWLSPTLFPFYRDDSEQQILPIPKILEDSGMNEKDREKILQMIMEISGARETVDNAMKVLEHLSTFGLGEEMLSASEKVILVFFLSFP

InterPro domains:
  IPR006954 Moulting cycle mlt-10-like [PF04870] (50-144)

Secondary structure (DSSP, 8-state):
-HHHHHHHHHHHTSTTTHHHHS-HHHHHHT--SS---S--------HHHHHHHHHHHHHHSSTTS--S-PEES-SS--------TTSPEES-SS--SSS-EES-HHHHHHHTT--HHHHHHHHHHHHHHTTHHHHHHHHHHHHHHHHHTTHHHHHHHHHHHHHHHHHHS--

Mean predicted aligned error: 18.28 Å

Nearest PDB structures (foldseek):
  5egv-assembly1_B  TM=4.914E-01  e=9.796E+00  Homo sapiens

Foldseek 3Di:
DVVVVVVVVVVCPDPVVVVVVDDPVCVVVVVPPDPPPDDDPDPPDPPVNVVVVVVVVVLVPDPDAQCPEAAEADPDDPPPLPQRSRHEHEQHLDDDPSHRHDCDQLVVCVVVVDDPVVSVVVSVVVCVVVVVVVVVVVVVVVVVVCVVVVVPVVVVVVVVVVVVVVVVVPD

Organism: NCBI:txid53326